Protein AF-X1R364-F1 (afdb_monomer_lite)

Secondary structure (DSSP, 8-state):
------GGGGTT-SHHHHHHHHHHTS-S-HHHHHHHHHHHHHHHHHHS-HHHHHHHHHHHHSSS-GGGS-GGGPPPHHHHHHIIIIIS-HHHHHHHHHHHHHHS-HHHHHHHHHHHHHHHHHHHHHHTT-

Organism: NCBI:txid412755

pLDDT: mean 82.35, std 16.26, range [37.72, 96.44]

Structure (mmCIF, N/CA/C/O backbone):
data_AF-X1R364-F1
#
_entry.id   AF-X1R364-F1
#
loop_
_atom_site.group_PDB
_atom_site.id
_atom_site.type_symbol
_atom_site.label_atom_id
_atom_site.label_alt_id
_atom_site.label_comp_id
_atom_site.label_asym_id
_atom_site.label_entity_id
_atom_site.label_seq_id
_atom_site.pdbx_PDB_ins_code
_atom_site.Cartn_x
_atom_site.Cartn_y
_atom_site.Cartn_z
_atom_site.occupancy
_atom_site.B_iso_or_equiv
_atom_site.auth_seq_id
_atom_site.auth_comp_id
_atom_site.auth_asym_id
_atom_site.auth_atom_id
_atom_site.pdbx_PDB_model_num
ATOM 1 N N . MET A 1 1 ? 4.755 -16.430 57.343 1.00 37.72 1 MET A N 1
ATOM 2 C CA . MET A 1 1 ? 4.276 -17.071 56.097 1.00 37.72 1 MET A CA 1
ATOM 3 C C . MET A 1 1 ? 4.190 -16.020 55.001 1.00 37.72 1 MET A C 1
ATOM 5 O O . MET A 1 1 ? 3.318 -15.161 55.055 1.00 37.72 1 MET A O 1
ATOM 9 N N . ALA A 1 2 ? 5.125 -16.034 54.051 1.00 44.47 2 ALA A N 1
ATOM 10 C CA . ALA A 1 2 ? 5.060 -15.161 52.884 1.00 44.47 2 ALA A CA 1
ATOM 11 C C . ALA A 1 2 ? 3.952 -15.669 51.948 1.00 44.47 2 ALA A C 1
ATOM 13 O O . ALA A 1 2 ? 3.960 -16.835 51.557 1.00 44.47 2 ALA A O 1
ATOM 14 N N . LYS A 1 3 ? 2.973 -14.816 51.623 1.00 44.25 3 LYS A N 1
ATOM 15 C CA . LYS A 1 3 ? 1.940 -15.130 50.627 1.00 44.25 3 LYS A CA 1
ATOM 16 C C . LYS A 1 3 ? 2.620 -15.253 49.261 1.00 44.25 3 LYS A C 1
ATOM 18 O O . LYS A 1 3 ? 2.896 -14.237 48.626 1.00 44.25 3 LYS A O 1
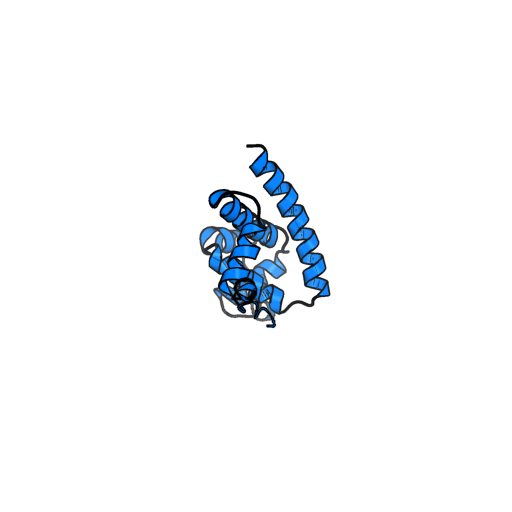ATOM 23 N N . PHE A 1 4 ? 2.887 -16.480 48.817 1.00 44.62 4 PHE A N 1
ATOM 24 C CA . PHE A 1 4 ? 3.252 -16.757 47.431 1.00 44.62 4 PHE A CA 1
ATOM 25 C C . PHE A 1 4 ? 2.081 -16.329 46.544 1.00 44.62 4 PHE A C 1
ATOM 27 O O . PHE A 1 4 ? 1.037 -16.977 46.494 1.00 44.62 4 PHE A O 1
ATOM 34 N N . ARG A 1 5 ? 2.224 -15.174 45.892 1.00 43.75 5 ARG A N 1
ATOM 35 C CA . ARG A 1 5 ? 1.309 -14.750 44.835 1.00 43.75 5 ARG A CA 1
ATOM 36 C C . ARG A 1 5 ? 1.566 -15.682 43.654 1.00 43.75 5 ARG A C 1
ATOM 38 O O . ARG A 1 5 ? 2.634 -15.611 43.053 1.00 43.75 5 ARG A O 1
ATOM 45 N N . ASN A 1 6 ? 0.621 -16.577 43.365 1.00 45.53 6 ASN A N 1
ATOM 46 C CA . ASN A 1 6 ? 0.675 -17.431 42.180 1.00 45.53 6 ASN A CA 1
ATOM 47 C C . ASN A 1 6 ? 0.955 -16.567 40.944 1.00 45.53 6 ASN A C 1
ATOM 49 O O . ASN A 1 6 ? 0.288 -15.556 40.719 1.00 45.53 6 ASN A O 1
ATOM 53 N N . ALA A 1 7 ? 1.929 -16.984 40.135 1.00 45.94 7 ALA A N 1
ATOM 54 C CA . ALA A 1 7 ? 2.408 -16.319 38.921 1.00 45.94 7 ALA A CA 1
ATOM 55 C C . ALA A 1 7 ? 1.368 -16.248 37.777 1.00 45.94 7 ALA A C 1
ATOM 57 O O . ALA A 1 7 ? 1.715 -16.061 36.616 1.00 45.94 7 ALA A O 1
ATOM 58 N N . GLN A 1 8 ? 0.075 -16.356 38.085 1.00 44.50 8 GLN A N 1
ATOM 59 C CA . GLN A 1 8 ? -1.025 -16.169 37.141 1.00 44.50 8 GLN A CA 1
ATOM 60 C C . GLN A 1 8 ? -1.178 -14.703 36.696 1.00 44.50 8 GLN A C 1
ATOM 62 O O . GLN A 1 8 ? -1.868 -14.423 35.721 1.00 44.50 8 GLN A O 1
ATOM 67 N N . SER A 1 9 ? -0.469 -13.748 37.310 1.00 43.47 9 SER A N 1
ATOM 68 C CA . SER A 1 9 ? -0.390 -12.378 36.778 1.00 43.47 9 SER A CA 1
ATOM 69 C C . SER A 1 9 ? 0.401 -12.271 35.462 1.00 43.47 9 SER A C 1
ATOM 71 O O . SER A 1 9 ? 0.431 -11.198 34.865 1.00 43.47 9 SER A O 1
ATOM 73 N N . TYR A 1 10 ? 1.029 -13.354 34.982 1.00 46.22 10 TYR A N 1
ATOM 74 C CA . TYR A 1 10 ? 1.729 -13.400 33.690 1.00 46.22 10 TYR A CA 1
ATOM 75 C C . TYR A 1 10 ? 0.841 -13.793 32.494 1.00 46.22 10 TYR A C 1
ATOM 77 O O . TYR A 1 10 ? 1.329 -13.809 31.363 1.00 46.22 10 TYR A O 1
ATOM 85 N N . TYR A 1 11 ? -0.465 -14.035 32.677 1.00 45.88 11 TYR A N 1
ATOM 86 C CA . TYR A 1 11 ? -1.374 -14.330 31.552 1.00 45.88 11 TYR A CA 1
ATOM 87 C C . TYR A 1 11 ? -1.567 -13.157 30.569 1.00 45.88 11 TYR A C 1
ATOM 89 O O . TYR A 1 11 ? -2.110 -13.349 29.485 1.00 45.88 11 TYR A O 1
ATOM 97 N N . GLY A 1 12 ? -1.073 -11.957 30.891 1.00 48.41 12 GLY A N 1
ATOM 98 C CA . GLY A 1 12 ? -1.036 -10.816 29.968 1.00 48.41 12 GLY A CA 1
ATOM 99 C C . GLY A 1 12 ? 0.095 -10.853 28.929 1.00 48.41 12 GLY A C 1
ATOM 100 O O . GLY A 1 12 ? 0.128 -9.992 28.054 1.00 48.41 12 GLY A O 1
ATOM 101 N N . ASN A 1 13 ? 1.028 -11.812 29.009 1.00 56.59 13 ASN A N 1
ATOM 102 C CA . ASN A 1 13 ? 2.248 -11.814 28.190 1.00 56.59 13 ASN A CA 1
ATOM 103 C C . ASN A 1 13 ? 2.316 -12.903 27.110 1.00 56.59 13 ASN A C 1
ATOM 105 O O . ASN A 1 13 ? 3.322 -12.972 26.403 1.00 56.59 13 ASN A O 1
ATOM 109 N N . SER A 1 14 ? 1.276 -13.726 26.941 1.00 67.94 14 SER A N 1
ATOM 110 C CA . SER A 1 14 ? 1.225 -14.646 25.802 1.00 67.94 14 SER A CA 1
ATOM 111 C C . SER A 1 14 ? 1.034 -13.869 24.496 1.00 67.94 14 SER A C 1
ATOM 113 O O . SER A 1 14 ? 0.415 -12.800 24.467 1.00 67.94 14 SER A O 1
ATOM 115 N N . GLU A 1 15 ? 1.563 -14.397 23.392 1.00 65.69 15 GLU A N 1
ATOM 116 C CA . GLU A 1 15 ? 1.420 -13.766 22.076 1.00 65.69 15 GLU A CA 1
ATOM 117 C C . GLU A 1 15 ? -0.061 -13.561 21.717 1.00 65.69 15 GLU A C 1
ATOM 119 O O . GLU A 1 15 ? -0.447 -12.502 21.219 1.00 65.69 15 GLU A O 1
ATOM 124 N N . GLN A 1 16 ? -0.910 -14.527 22.078 1.00 62.59 16 GLN A N 1
ATOM 125 C CA . GLN A 1 16 ? -2.351 -14.455 21.871 1.00 62.59 16 GLN A CA 1
ATOM 126 C C . GLN A 1 16 ? -3.025 -13.389 22.747 1.00 62.59 16 GLN A C 1
ATOM 128 O O . GLN A 1 16 ? -3.864 -12.640 22.251 1.00 62.59 16 GLN A O 1
ATOM 133 N N . ALA A 1 17 ? -2.639 -13.249 24.021 1.00 65.94 17 ALA A N 1
ATOM 134 C CA . ALA A 1 17 ? -3.168 -12.195 24.890 1.00 65.94 17 ALA A CA 1
ATOM 135 C C . ALA A 1 17 ? -2.787 -10.798 24.379 1.00 65.94 17 ALA A C 1
ATOM 137 O O . ALA A 1 17 ? -3.626 -9.898 24.356 1.00 65.94 17 ALA A O 1
ATOM 138 N N . ARG A 1 18 ? -1.556 -10.631 23.876 1.00 61.22 18 ARG A N 1
ATOM 139 C CA . ARG A 1 18 ? -1.099 -9.385 23.239 1.00 61.22 18 ARG A CA 1
ATOM 140 C C . ARG A 1 18 ? -1.853 -9.093 21.940 1.00 61.22 18 ARG A C 1
ATOM 142 O O . ARG A 1 18 ? -2.225 -7.943 21.707 1.00 61.22 18 ARG A O 1
ATOM 149 N N . LYS A 1 19 ? -2.113 -10.108 21.105 1.00 61.56 19 LYS A N 1
ATOM 150 C CA . LYS A 1 19 ? -2.953 -9.981 19.897 1.00 61.56 19 LYS A CA 1
ATOM 151 C C . LYS A 1 19 ? -4.377 -9.553 20.262 1.00 61.56 19 LYS A C 1
ATOM 153 O O . LYS A 1 19 ? -4.873 -8.577 19.702 1.00 61.56 19 LYS A O 1
ATOM 158 N N . ASN A 1 20 ? -4.981 -10.198 21.258 1.00 62.28 20 ASN A N 1
ATOM 159 C CA . ASN A 1 20 ? -6.329 -9.882 21.731 1.00 62.28 20 ASN A CA 1
ATOM 160 C C . ASN A 1 20 ? -6.408 -8.461 22.316 1.00 62.28 20 ASN A C 1
ATOM 162 O O . ASN A 1 20 ? -7.285 -7.691 21.929 1.00 62.28 20 ASN A O 1
ATOM 166 N N . GLN A 1 21 ? -5.454 -8.055 23.160 1.00 61.16 21 GLN A N 1
ATOM 167 C CA . GLN A 1 21 ? -5.378 -6.688 23.691 1.00 61.16 21 GLN A CA 1
ATOM 168 C C . GLN A 1 21 ? -5.246 -5.647 22.575 1.00 61.16 21 GLN A C 1
ATOM 170 O O . GLN A 1 21 ? -6.009 -4.687 22.543 1.00 61.16 21 GLN A O 1
ATOM 175 N N . ARG A 1 22 ? -4.344 -5.860 21.607 1.00 60.88 22 ARG A N 1
ATOM 176 C CA . ARG A 1 22 ? -4.199 -4.972 20.440 1.00 60.88 22 ARG A CA 1
ATOM 177 C C . ARG A 1 22 ? -5.477 -4.895 19.608 1.00 60.88 22 ARG A C 1
ATOM 179 O O . ARG A 1 22 ? -5.828 -3.819 19.139 1.00 60.88 22 ARG A O 1
ATOM 186 N N . SER A 1 23 ? -6.186 -6.012 19.455 1.00 57.75 23 SER A N 1
ATOM 187 C CA . SER A 1 23 ? -7.462 -6.050 18.738 1.00 57.75 23 SER A CA 1
ATOM 188 C C . SER A 1 23 ? -8.587 -5.314 19.477 1.00 57.75 23 SER A C 1
ATOM 190 O O . SER A 1 23 ? -9.478 -4.770 18.827 1.00 57.75 23 SER A O 1
ATOM 192 N N . ASN A 1 24 ? -8.530 -5.256 20.812 1.00 58.69 24 ASN A N 1
ATOM 193 C CA . ASN A 1 24 ? -9.490 -4.547 21.662 1.00 58.69 24 ASN A CA 1
ATOM 194 C C . ASN A 1 24 ? -9.222 -3.036 21.735 1.00 58.69 24 ASN A C 1
ATOM 196 O O . ASN A 1 24 ? -10.143 -2.279 22.017 1.00 58.69 24 ASN A O 1
ATOM 200 N N . LEU A 1 25 ? -7.994 -2.588 21.445 1.00 61.31 25 LEU A N 1
ATOM 201 C CA . LEU A 1 25 ? -7.644 -1.162 21.360 1.00 61.31 25 LEU A CA 1
ATOM 202 C C . LEU A 1 25 ? -8.210 -0.469 20.112 1.00 61.31 25 LEU A C 1
ATOM 204 O O . LEU A 1 25 ? -8.226 0.757 20.055 1.00 61.31 25 LEU A O 1
ATOM 208 N N . ILE A 1 26 ? -8.649 -1.229 19.106 1.00 63.56 26 ILE A N 1
ATOM 209 C CA . ILE A 1 26 ? -9.333 -0.681 17.933 1.00 63.56 26 ILE A CA 1
ATOM 210 C C . ILE A 1 26 ? -10.834 -0.665 18.258 1.00 63.56 26 ILE A C 1
ATOM 212 O O . ILE A 1 26 ? -11.426 -1.746 18.343 1.00 63.56 26 ILE A O 1
ATOM 216 N N . PRO A 1 27 ? -11.454 0.509 18.473 1.00 64.50 27 PRO A N 1
ATOM 217 C CA . PRO A 1 27 ? -12.878 0.589 18.777 1.00 64.50 27 PRO A CA 1
ATOM 218 C C . PRO A 1 27 ? -13.723 0.123 17.580 1.00 64.50 27 PRO A C 1
ATOM 220 O O . PRO A 1 27 ? -13.314 0.264 16.427 1.00 64.50 27 PRO A O 1
ATOM 223 N N . GLY A 1 28 ? -14.900 -0.436 17.869 1.00 71.06 28 GLY A N 1
ATOM 224 C CA . GLY A 1 28 ? -15.895 -0.847 16.873 1.00 71.06 28 GLY A CA 1
ATOM 225 C C . GLY A 1 28 ? -16.162 -2.356 16.805 1.00 71.06 28 GLY A C 1
ATOM 226 O O . GLY A 1 28 ? -15.417 -3.173 17.348 1.00 71.06 28 GLY A O 1
ATOM 227 N N . ASN A 1 29 ? -17.257 -2.737 16.146 1.00 81.44 29 ASN A N 1
ATOM 228 C CA . ASN A 1 29 ? -17.633 -4.133 15.906 1.00 81.44 29 ASN A CA 1
ATOM 229 C C . ASN A 1 29 ? -16.762 -4.781 14.802 1.00 81.44 29 ASN A C 1
ATOM 231 O O . ASN A 1 29 ? -15.966 -4.114 14.139 1.00 81.44 29 ASN A O 1
ATOM 235 N N . SER A 1 30 ? -16.889 -6.095 14.588 1.00 82.19 30 SER A N 1
ATOM 236 C CA . SER A 1 30 ? -16.072 -6.832 13.605 1.00 82.19 30 SER A CA 1
ATOM 237 C C . SER A 1 30 ? -16.168 -6.267 12.182 1.00 82.19 30 SER A C 1
ATOM 239 O O . SER A 1 30 ? -15.162 -6.221 11.473 1.00 82.19 30 SER A O 1
ATOM 241 N N . TRP A 1 31 ? -17.351 -5.794 11.775 1.00 83.31 31 TRP A N 1
ATOM 242 C CA . TRP A 1 31 ? -17.557 -5.164 10.471 1.00 83.31 31 TRP A CA 1
ATOM 243 C C . TRP A 1 31 ? -16.815 -3.826 10.372 1.00 83.31 31 TRP A C 1
ATOM 245 O O . TRP A 1 31 ? -16.065 -3.616 9.420 1.00 83.31 31 TRP A O 1
ATOM 255 N N . GLN A 1 32 ? -16.921 -2.971 11.395 1.00 82.00 32 GLN A N 1
ATOM 256 C CA . GLN A 1 32 ? -16.204 -1.692 11.470 1.00 82.00 32 GLN A CA 1
ATOM 257 C C . GLN A 1 32 ? -14.690 -1.910 11.442 1.00 82.00 32 GLN A C 1
ATOM 259 O O . GLN A 1 32 ? -13.981 -1.246 10.690 1.00 82.00 32 GLN A O 1
ATOM 264 N N . LYS A 1 33 ? -14.183 -2.899 12.188 1.00 82.88 33 LYS A N 1
ATOM 265 C CA . LYS A 1 33 ? -12.759 -3.270 12.164 1.00 82.88 33 LYS A CA 1
ATOM 266 C C . LYS A 1 33 ? -12.309 -3.698 10.768 1.00 82.88 33 LYS A C 1
ATOM 268 O O . LYS A 1 33 ? -11.255 -3.255 10.313 1.00 82.88 33 LYS A O 1
ATOM 273 N N . ARG A 1 34 ? -13.101 -4.521 10.069 1.00 85.50 34 ARG A N 1
ATOM 274 C CA . ARG A 1 34 ? -12.811 -4.943 8.687 1.00 85.50 34 ARG A CA 1
ATOM 275 C C . ARG A 1 34 ? -12.836 -3.759 7.719 1.00 85.50 34 ARG A C 1
ATOM 277 O O . ARG A 1 34 ? -11.938 -3.644 6.891 1.00 85.50 34 ARG A O 1
ATOM 284 N N . LYS A 1 35 ? -13.800 -2.848 7.857 1.00 88.31 35 LYS A N 1
ATOM 285 C CA . LYS A 1 35 ? -13.884 -1.639 7.028 1.00 88.31 35 LYS A CA 1
ATOM 286 C C . LYS A 1 35 ? -12.730 -0.675 7.265 1.00 88.31 35 LYS A C 1
ATOM 288 O O . LYS A 1 35 ? -12.155 -0.187 6.302 1.00 88.31 35 LYS A O 1
ATOM 293 N N . ILE A 1 36 ? -12.319 -0.465 8.512 1.00 87.06 36 ILE A N 1
ATOM 294 C CA . ILE A 1 36 ? -11.137 0.348 8.834 1.00 87.06 36 ILE A CA 1
ATOM 295 C C . ILE A 1 36 ? -9.871 -0.253 8.218 1.00 87.06 36 ILE A C 1
ATOM 297 O O . ILE A 1 36 ? -9.028 0.492 7.724 1.00 87.06 36 ILE A O 1
ATOM 301 N N . LYS A 1 37 ? -9.721 -1.584 8.235 1.00 88.62 37 LYS A N 1
ATOM 302 C CA . LYS A 1 37 ? -8.599 -2.251 7.559 1.00 88.62 37 LYS A CA 1
ATOM 303 C C . LYS A 1 37 ? -8.611 -1.993 6.056 1.00 88.62 37 LYS A C 1
ATOM 305 O O . LYS A 1 37 ? -7.594 -1.565 5.527 1.00 88.62 37 LYS A O 1
ATOM 310 N N . GLN A 1 38 ? -9.760 -2.184 5.408 1.00 91.00 38 GLN A N 1
ATOM 311 C CA . GLN A 1 38 ? -9.922 -1.900 3.982 1.00 91.00 38 GLN A CA 1
ATOM 312 C C . GLN A 1 38 ? -9.550 -0.445 3.667 1.00 91.00 38 GLN A C 1
ATOM 314 O O . GLN A 1 38 ? -8.643 -0.205 2.883 1.00 91.00 38 GLN A O 1
ATOM 319 N N . LEU A 1 39 ? -10.106 0.515 4.411 1.00 91.44 39 LEU A N 1
ATOM 320 C CA . LEU A 1 39 ? -9.780 1.932 4.241 1.00 91.44 39 LEU A CA 1
ATOM 321 C C . LEU A 1 39 ? -8.295 2.255 4.423 1.00 91.44 39 LEU A C 1
ATOM 323 O O . LEU A 1 39 ? -7.792 3.165 3.773 1.00 91.44 39 LEU A O 1
ATOM 327 N N . ARG A 1 40 ? -7.585 1.568 5.326 1.00 91.38 40 ARG A N 1
ATOM 328 C CA . ARG A 1 40 ? -6.137 1.771 5.497 1.00 91.38 40 ARG A CA 1
ATOM 329 C C . ARG A 1 40 ? -5.362 1.355 4.258 1.00 91.38 40 ARG A C 1
ATOM 331 O O . ARG A 1 40 ? -4.430 2.057 3.885 1.00 91.38 40 ARG A O 1
ATOM 338 N N . VAL A 1 41 ? -5.739 0.227 3.668 1.00 93.88 41 VAL A N 1
ATOM 339 C CA . VAL A 1 41 ? -5.133 -0.299 2.445 1.00 93.88 41 VAL A CA 1
ATOM 340 C C . VAL A 1 41 ? -5.460 0.605 1.257 1.00 93.88 41 VAL A C 1
ATOM 342 O O . VAL A 1 41 ? -4.560 0.971 0.509 1.00 93.88 41 VAL A O 1
ATOM 345 N N . ASP A 1 42 ? -6.704 1.067 1.149 1.00 92.44 42 ASP A N 1
ATOM 346 C CA . ASP A 1 42 ? -7.115 1.992 0.090 1.00 92.44 42 ASP A CA 1
ATOM 347 C C . ASP A 1 42 ? -6.380 3.336 0.218 1.00 92.44 42 ASP A C 1
ATOM 349 O O . ASP A 1 42 ? -5.800 3.832 -0.741 1.00 92.44 42 ASP A O 1
ATOM 353 N N . CYS A 1 43 ? -6.317 3.904 1.430 1.00 92.81 43 CYS A N 1
ATOM 354 C CA . CYS A 1 43 ? -5.561 5.131 1.698 1.00 92.81 43 CYS A CA 1
ATOM 355 C C . CYS A 1 43 ? -4.055 4.974 1.434 1.00 92.81 43 CYS A C 1
ATOM 357 O O . CYS A 1 43 ? -3.396 5.970 1.153 1.00 92.81 43 CYS A O 1
ATOM 359 N N . TYR A 1 44 ? -3.488 3.773 1.601 1.00 93.19 44 TYR A N 1
ATOM 360 C CA . TYR A 1 44 ? -2.085 3.517 1.269 1.00 93.19 44 TYR A CA 1
ATOM 361 C C . TYR A 1 44 ? -1.886 3.684 -0.235 1.00 93.19 44 TYR A C 1
ATOM 363 O O . TYR A 1 44 ? -1.065 4.493 -0.659 1.00 93.19 44 TYR A O 1
ATOM 371 N N . TRP A 1 45 ? -2.701 2.970 -1.009 1.00 94.56 45 TRP A N 1
ATOM 372 C CA . TRP A 1 45 ? -2.596 2.905 -2.460 1.00 94.56 45 TRP A CA 1
ATOM 373 C C . TRP A 1 45 ? -2.909 4.235 -3.150 1.00 94.56 45 TRP A C 1
ATOM 375 O O . TRP A 1 45 ? -2.178 4.662 -4.037 1.00 94.56 45 TRP A O 1
ATOM 385 N N . GLU A 1 46 ? -3.942 4.949 -2.694 1.00 91.19 46 GLU A N 1
ATOM 386 C CA . GLU A 1 46 ? -4.327 6.260 -3.240 1.00 91.19 46 GLU A CA 1
ATOM 387 C C . GLU A 1 46 ? -3.23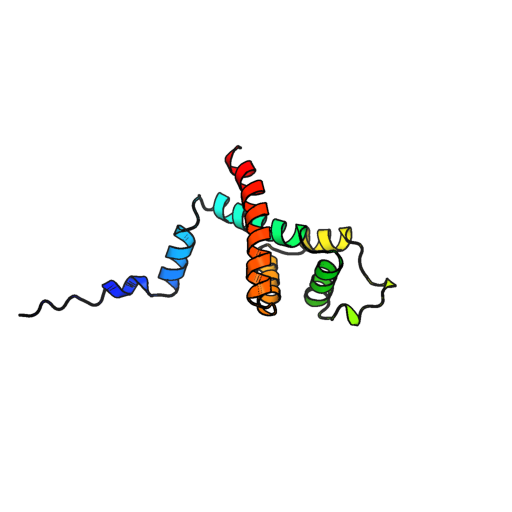8 7.334 -3.105 1.00 91.19 46 GLU A C 1
ATOM 389 O O . GLU A 1 46 ? -3.257 8.324 -3.836 1.00 91.19 46 GLU A O 1
ATOM 394 N N . TYR A 1 47 ? -2.316 7.184 -2.150 1.00 87.25 47 TYR A N 1
ATOM 395 C CA . TYR A 1 47 ? -1.242 8.152 -1.925 1.00 87.25 47 TYR A CA 1
ATOM 396 C C . TYR A 1 47 ? 0.070 7.814 -2.619 1.00 87.25 47 TYR A C 1
ATOM 398 O O . TYR A 1 47 ? 0.961 8.672 -2.623 1.00 87.25 47 TYR A O 1
ATOM 406 N N . GLU A 1 48 ? 0.223 6.600 -3.140 1.00 89.06 48 GLU A N 1
ATOM 407 C CA . GLU A 1 48 ? 1.411 6.251 -3.909 1.00 89.06 48 GLU A CA 1
ATOM 408 C C . GLU A 1 48 ? 1.405 6.984 -5.247 1.00 89.06 48 GLU A C 1
ATOM 410 O O . GLU A 1 48 ? 0.360 7.183 -5.873 1.00 89.06 48 GLU A O 1
ATOM 415 N N . ASP A 1 49 ? 2.589 7.416 -5.678 1.00 91.88 49 ASP A N 1
ATOM 416 C CA . ASP A 1 49 ? 2.733 7.925 -7.030 1.00 91.88 49 ASP A CA 1
ATOM 417 C C . ASP A 1 49 ? 2.714 6.765 -8.036 1.00 91.88 49 ASP A C 1
ATOM 419 O O . ASP A 1 49 ? 2.889 5.594 -7.692 1.00 91.88 49 ASP A O 1
ATOM 423 N N . ILE A 1 50 ? 2.499 7.087 -9.310 1.00 93.19 50 ILE A N 1
ATOM 424 C CA . ILE A 1 50 ? 2.423 6.068 -10.359 1.00 93.19 50 ILE A CA 1
ATOM 425 C C . ILE A 1 50 ? 3.699 5.217 -10.458 1.00 93.19 50 ILE A C 1
ATOM 427 O O . ILE A 1 50 ? 3.640 4.052 -10.844 1.00 93.19 50 ILE A O 1
ATOM 431 N N . LYS A 1 51 ? 4.861 5.774 -10.101 1.00 92.19 51 LYS A N 1
ATOM 432 C CA . LYS A 1 51 ? 6.136 5.063 -10.181 1.00 92.19 51 LYS A CA 1
ATOM 433 C C . LYS A 1 51 ? 6.242 4.016 -9.074 1.00 92.19 51 LYS A C 1
ATOM 435 O O . LYS A 1 51 ? 6.648 2.891 -9.357 1.00 92.19 51 LYS A O 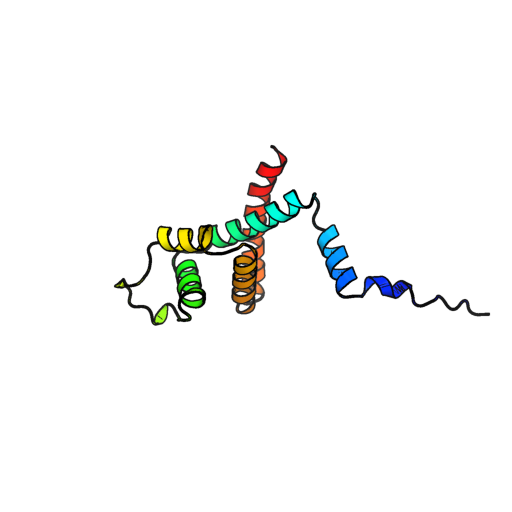1
ATOM 440 N N . ASP A 1 52 ? 5.863 4.370 -7.852 1.00 92.69 52 ASP A N 1
ATOM 441 C CA . ASP A 1 52 ? 5.811 3.478 -6.698 1.00 92.69 52 ASP A CA 1
ATOM 442 C C . ASP A 1 52 ? 4.766 2.376 -6.922 1.00 92.69 52 ASP A C 1
ATOM 444 O O . ASP A 1 52 ? 5.088 1.196 -6.772 1.00 92.69 52 ASP A O 1
ATOM 448 N N . LYS A 1 53 ? 3.574 2.732 -7.425 1.00 95.38 53 LYS A N 1
ATOM 449 C CA . LYS A 1 53 ? 2.534 1.766 -7.818 1.00 95.38 53 LYS A CA 1
ATOM 450 C C . LYS A 1 53 ? 3.037 0.766 -8.862 1.00 95.38 53 LYS A C 1
ATOM 452 O O . LYS A 1 53 ? 2.839 -0.440 -8.720 1.00 95.38 53 LYS A O 1
ATOM 457 N N . GLN A 1 54 ? 3.718 1.249 -9.904 1.00 95.31 54 GLN A N 1
ATOM 458 C CA . GLN A 1 54 ? 4.294 0.392 -10.942 1.00 95.31 54 GLN A CA 1
ATOM 459 C C . GLN A 1 54 ? 5.399 -0.503 -10.381 1.00 95.31 54 GLN A C 1
ATOM 461 O O . GLN A 1 54 ? 5.462 -1.676 -10.730 1.00 95.31 54 GLN A O 1
ATOM 466 N N . ASN A 1 55 ? 6.253 0.016 -9.499 1.00 94.69 55 ASN A N 1
ATOM 467 C CA . ASN A 1 55 ? 7.296 -0.784 -8.867 1.00 94.69 55 ASN A CA 1
ATOM 468 C C . ASN A 1 55 ? 6.694 -1.903 -8.007 1.00 94.69 55 ASN A C 1
ATOM 470 O O . ASN A 1 55 ? 7.140 -3.046 -8.073 1.00 94.69 55 ASN A O 1
ATOM 474 N N . THR A 1 56 ? 5.632 -1.594 -7.261 1.00 95.44 56 THR A N 1
ATOM 475 C CA . THR A 1 56 ? 4.857 -2.584 -6.510 1.00 95.44 56 THR A CA 1
ATOM 476 C C . THR A 1 56 ? 4.264 -3.642 -7.442 1.00 95.44 56 THR A C 1
ATOM 478 O O . THR A 1 56 ? 4.465 -4.831 -7.212 1.00 95.44 56 THR A O 1
ATOM 481 N N . TYR A 1 57 ? 3.599 -3.241 -8.527 1.00 96.44 57 TYR A N 1
ATOM 482 C CA . TYR A 1 57 ? 3.056 -4.182 -9.510 1.00 96.44 57 TYR A CA 1
ATOM 483 C C . TYR A 1 57 ? 4.139 -5.102 -10.084 1.00 96.44 57 TYR A C 1
ATOM 485 O O . TYR A 1 57 ? 4.021 -6.319 -10.011 1.00 96.44 57 TYR A O 1
ATOM 493 N N . GLU A 1 58 ? 5.234 -4.549 -10.603 1.00 96.25 58 GLU A N 1
ATOM 494 C CA . GLU A 1 58 ? 6.277 -5.351 -11.253 1.00 96.25 58 GLU A CA 1
ATOM 495 C C . GLU A 1 58 ? 6.981 -6.302 -10.283 1.00 96.25 58 GLU A C 1
ATOM 497 O O . GLU A 1 58 ? 7.279 -7.440 -10.646 1.00 96.25 58 GLU A O 1
ATOM 502 N N . TYR A 1 59 ? 7.198 -5.872 -9.041 1.00 95.69 59 TYR A N 1
ATOM 503 C CA . TYR A 1 59 ? 7.852 -6.709 -8.046 1.00 95.69 59 TYR A CA 1
ATOM 504 C C . TYR A 1 59 ? 6.951 -7.850 -7.557 1.00 95.69 59 TYR A C 1
ATOM 506 O O . TYR A 1 59 ? 7.437 -8.959 -7.354 1.00 95.69 59 TYR A O 1
ATOM 514 N N . PHE A 1 60 ? 5.663 -7.590 -7.318 1.00 95.56 60 PHE A N 1
ATOM 515 C CA . PHE A 1 60 ? 4.770 -8.570 -6.690 1.00 95.56 60 PHE A CA 1
ATOM 516 C C . PHE A 1 60 ? 3.983 -9.425 -7.686 1.00 95.56 60 PHE A C 1
ATOM 518 O O . PHE A 1 60 ? 3.662 -10.558 -7.347 1.00 95.56 60 PHE A O 1
ATOM 525 N N . GLU A 1 61 ? 3.709 -8.918 -8.888 1.00 95.44 61 GLU A N 1
ATOM 526 C CA . GLU A 1 61 ? 3.044 -9.678 -9.954 1.00 95.44 61 GLU A CA 1
ATOM 527 C C . GLU A 1 61 ? 4.057 -10.400 -10.854 1.00 95.44 61 GLU A C 1
ATOM 529 O O . GLU A 1 61 ? 3.858 -11.554 -11.217 1.00 95.44 61 GLU A O 1
ATOM 534 N N . ASN A 1 62 ? 5.159 -9.728 -11.212 1.00 93.81 62 ASN A N 1
ATOM 535 C CA . ASN A 1 62 ? 6.107 -10.217 -12.223 1.00 93.81 62 ASN A CA 1
ATOM 536 C C . ASN A 1 62 ? 7.497 -10.561 -11.661 1.00 93.81 62 ASN A C 1
ATOM 538 O O . ASN A 1 62 ? 8.396 -10.885 -12.436 1.00 93.81 62 ASN A O 1
ATOM 542 N N . GLU A 1 63 ? 7.696 -10.448 -10.343 1.00 93.94 63 GLU A N 1
ATOM 543 C CA . GLU A 1 63 ? 8.959 -10.737 -9.647 1.00 93.94 63 GLU A CA 1
ATOM 544 C C . GLU A 1 63 ? 10.188 -10.003 -10.219 1.00 93.94 63 GLU A C 1
ATOM 546 O O . GLU A 1 63 ? 11.313 -10.508 -10.189 1.00 93.94 63 GLU A O 1
ATOM 551 N N . ARG A 1 64 ? 9.997 -8.783 -10.740 1.00 92.00 64 ARG A N 1
ATOM 552 C CA . ARG A 1 64 ? 11.065 -8.003 -11.385 1.00 92.00 64 ARG A CA 1
ATOM 553 C C . ARG A 1 64 ? 11.110 -6.553 -10.917 1.00 92.00 64 ARG A C 1
ATOM 555 O O . ARG A 1 64 ? 10.104 -5.956 -10.556 1.00 92.00 64 ARG A O 1
ATOM 562 N N . ASP A 1 65 ? 12.310 -5.978 -10.944 1.00 89.75 65 ASP A N 1
ATOM 563 C CA . A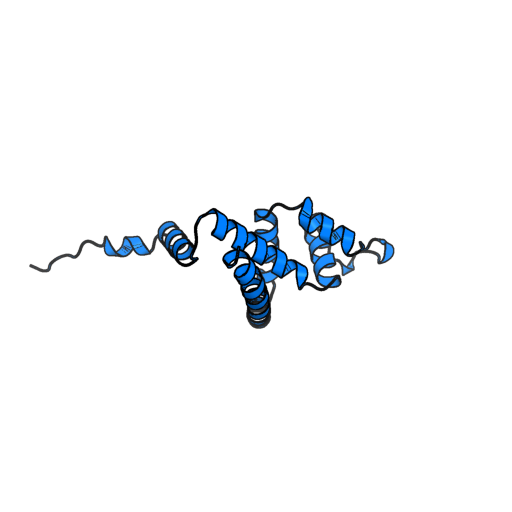SP A 1 65 ? 12.521 -4.553 -10.671 1.00 89.75 65 ASP A CA 1
ATOM 564 C C . ASP A 1 65 ? 12.019 -3.708 -11.851 1.00 89.75 65 ASP A C 1
ATOM 566 O O . ASP A 1 65 ? 12.315 -4.019 -13.010 1.00 89.75 65 ASP A O 1
ATOM 570 N N . ILE A 1 66 ? 11.311 -2.613 -11.559 1.00 88.75 66 ILE A N 1
ATOM 571 C CA . ILE A 1 66 ? 10.850 -1.636 -12.554 1.00 88.75 66 ILE A CA 1
ATOM 572 C C . ILE A 1 66 ? 11.984 -1.112 -13.450 1.00 88.75 66 ILE A C 1
ATOM 574 O O . ILE A 1 66 ? 11.756 -0.840 -14.626 1.00 88.75 66 ILE A O 1
ATOM 578 N N . GLY A 1 67 ? 13.214 -1.008 -12.937 1.00 88.31 67 GLY A N 1
ATOM 579 C CA . GLY A 1 67 ? 14.386 -0.582 -13.706 1.00 88.31 67 GLY A CA 1
ATOM 580 C C . GLY A 1 67 ? 14.744 -1.518 -14.866 1.00 88.31 67 GLY A C 1
ATOM 581 O O . GLY A 1 67 ? 15.390 -1.083 -15.818 1.00 88.31 67 GLY A O 1
ATOM 582 N N . ASN A 1 68 ? 14.288 -2.773 -14.819 1.00 91.00 68 ASN A N 1
ATOM 583 C CA . ASN A 1 68 ? 14.489 -3.767 -15.873 1.00 91.00 68 ASN A CA 1
ATOM 584 C C . ASN A 1 68 ? 13.321 -3.830 -16.869 1.00 91.00 68 ASN A C 1
ATOM 586 O O . ASN A 1 68 ? 13.382 -4.597 -17.830 1.00 91.00 68 ASN A O 1
ATOM 590 N N . VAL A 1 69 ? 12.252 -3.059 -16.650 1.00 90.50 69 VAL A N 1
ATOM 591 C CA . VAL A 1 69 ? 11.054 -3.088 -17.493 1.00 90.50 69 VAL A CA 1
ATOM 592 C C . VAL A 1 69 ? 11.190 -2.061 -18.620 1.00 90.50 69 VAL A C 1
ATOM 594 O O . VAL A 1 69 ? 11.337 -0.866 -18.351 1.00 90.50 69 VAL A O 1
ATOM 597 N N . PRO A 1 70 ? 11.128 -2.478 -19.899 1.00 91.00 70 PRO A N 1
ATOM 598 C CA . PRO A 1 70 ? 11.120 -1.540 -21.014 1.00 91.00 70 PRO A CA 1
ATOM 599 C C . PRO A 1 70 ? 9.958 -0.550 -20.893 1.00 91.00 70 PRO A C 1
ATOM 601 O O . PRO A 1 70 ? 8.828 -0.950 -20.632 1.00 91.00 70 PRO A O 1
ATOM 604 N N . GLY A 1 71 ? 10.192 0.736 -21.175 1.00 88.62 71 GLY A N 1
ATOM 605 C CA . GLY A 1 71 ? 9.171 1.786 -21.011 1.00 88.62 71 GLY A CA 1
ATOM 606 C C . GLY A 1 71 ? 7.845 1.518 -21.742 1.00 88.62 71 GLY A C 1
ATOM 607 O O . GLY A 1 71 ? 6.786 1.902 -21.263 1.00 88.62 7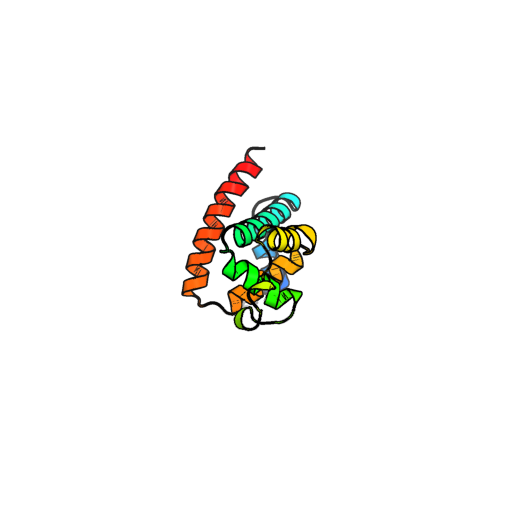1 GLY A O 1
ATOM 608 N N . ARG A 1 72 ? 7.893 0.800 -22.872 1.00 91.12 72 ARG A N 1
ATOM 609 C CA . ARG A 1 72 ? 6.715 0.377 -23.653 1.00 91.12 72 ARG A CA 1
ATOM 610 C C . ARG A 1 72 ? 5.855 -0.702 -22.978 1.00 91.12 72 ARG A C 1
ATOM 612 O O . ARG A 1 72 ? 4.732 -0.926 -23.409 1.00 91.12 72 ARG A O 1
ATOM 619 N N . GLU A 1 73 ? 6.404 -1.413 -21.996 1.00 90.44 73 GLU A N 1
ATOM 620 C CA . GLU A 1 73 ? 5.717 -2.472 -21.245 1.00 90.44 73 GLU A CA 1
ATOM 621 C C . GLU A 1 73 ? 5.075 -1.952 -19.956 1.00 90.44 73 GLU A C 1
ATOM 623 O O . GLU A 1 73 ? 4.248 -2.658 -19.370 1.00 90.44 73 GLU A O 1
ATOM 628 N N . LEU A 1 74 ? 5.422 -0.726 -19.541 1.00 91.38 74 LEU A N 1
ATOM 629 C CA . LEU A 1 74 ? 4.842 -0.087 -18.366 1.00 91.38 74 LEU A CA 1
ATOM 630 C C . LEU A 1 74 ? 3.332 0.047 -18.535 1.00 91.38 74 LEU A C 1
ATOM 632 O O . LEU A 1 74 ? 2.818 0.384 -19.606 1.00 91.38 74 LEU A O 1
ATOM 636 N N . LYS A 1 75 ? 2.615 -0.244 -17.454 1.00 93.06 75 LYS A N 1
ATOM 637 C CA . LYS A 1 75 ? 1.160 -0.251 -17.457 1.00 93.06 75 LYS A CA 1
ATOM 638 C C . LYS A 1 75 ? 0.649 1.159 -17.188 1.00 93.06 75 LYS A C 1
ATOM 640 O O . LYS A 1 75 ? 1.280 1.968 -16.515 1.00 93.06 75 LYS A O 1
ATOM 645 N N . HIS A 1 76 ? -0.521 1.465 -17.732 1.00 93.81 76 HIS A N 1
ATOM 646 C CA . HIS A 1 76 ? -1.215 2.695 -17.371 1.00 93.81 76 HIS A CA 1
ATOM 647 C C . HIS A 1 76 ? -1.757 2.590 -15.946 1.00 93.81 76 HIS A C 1
ATOM 649 O O . HIS A 1 76 ? -2.150 1.506 -15.521 1.00 93.81 76 HIS A O 1
ATOM 655 N N . GLU A 1 77 ? -1.863 3.723 -15.250 1.00 93.50 77 GLU A N 1
ATOM 656 C CA . GLU A 1 77 ? -2.332 3.787 -13.859 1.00 93.50 77 GLU A CA 1
ATOM 657 C C . GLU A 1 77 ? -3.624 2.999 -13.630 1.00 93.50 77 GLU A C 1
ATOM 659 O O . GLU A 1 77 ? -3.672 2.137 -12.760 1.00 93.50 77 GLU A O 1
ATOM 664 N N . LYS A 1 78 ? -4.621 3.180 -14.503 1.00 95.44 78 LYS A N 1
ATOM 665 C CA . LYS A 1 78 ? -5.905 2.474 -14.411 1.00 95.44 78 LYS A CA 1
ATOM 666 C C . LYS A 1 78 ? -5.769 0.946 -14.417 1.00 95.44 78 LYS A C 1
ATOM 668 O O . LYS A 1 78 ? -6.571 0.262 -13.793 1.00 95.44 78 LYS A O 1
ATOM 673 N N . TYR A 1 79 ? -4.792 0.402 -15.142 1.00 96.25 79 TYR A N 1
ATOM 674 C CA . TYR A 1 79 ? -4.554 -1.042 -15.165 1.00 96.25 79 TYR A CA 1
ATOM 675 C C . TYR A 1 79 ? -4.004 -1.524 -13.818 1.00 96.25 79 TYR A C 1
ATOM 677 O O . TYR A 1 79 ? -4.458 -2.535 -13.293 1.00 96.25 79 TYR A O 1
ATOM 685 N N . ILE A 1 80 ? -3.050 -0.784 -13.254 1.00 96.06 80 ILE A N 1
ATOM 686 C CA . ILE A 1 80 ? -2.408 -1.116 -11.978 1.00 96.06 80 ILE A CA 1
ATOM 687 C C . ILE A 1 80 ? -3.407 -0.954 -10.827 1.00 96.06 80 ILE A C 1
ATOM 689 O O . ILE A 1 80 ? -3.480 -1.813 -9.955 1.00 96.06 80 ILE A O 1
ATOM 693 N N . ASP A 1 81 ? -4.226 0.099 -10.861 1.00 96.31 81 ASP A N 1
ATOM 694 C CA . ASP A 1 81 ? -5.312 0.293 -9.902 1.00 96.31 81 ASP A CA 1
ATOM 695 C C . ASP A 1 81 ? -6.336 -0.845 -9.996 1.00 96.31 81 ASP A C 1
ATOM 697 O O . ASP A 1 81 ? -6.752 -1.367 -8.970 1.00 96.31 81 ASP A O 1
ATOM 701 N N . ASN A 1 82 ? -6.682 -1.306 -11.204 1.00 96.38 82 ASN A N 1
ATOM 702 C CA . ASN A 1 82 ? -7.576 -2.452 -11.373 1.00 96.38 82 ASN A CA 1
ATOM 703 C C . ASN A 1 82 ? -6.979 -3.752 -10.815 1.00 96.38 82 ASN A C 1
ATOM 705 O O . ASN A 1 82 ? -7.689 -4.500 -10.149 1.00 96.38 82 ASN A O 1
ATOM 709 N N . TRP A 1 83 ? -5.693 -4.017 -11.070 1.00 96.25 83 TRP A N 1
ATOM 710 C CA . TRP A 1 83 ? -4.980 -5.150 -10.472 1.00 96.25 83 TRP A CA 1
ATOM 711 C C . TRP A 1 83 ? -5.033 -5.080 -8.947 1.00 96.25 83 TRP A C 1
ATOM 713 O O . TRP A 1 83 ? -5.440 -6.035 -8.287 1.00 96.25 83 TRP A O 1
ATOM 723 N N . TRP A 1 84 ? -4.702 -3.916 -8.388 1.00 96.44 84 TRP A N 1
ATOM 724 C CA . TRP A 1 84 ? -4.762 -3.713 -6.954 1.00 96.44 84 TRP A CA 1
ATOM 725 C C . TRP A 1 84 ? -6.176 -3.946 -6.435 1.00 96.44 84 TRP A C 1
ATOM 727 O O . TRP A 1 84 ? -6.370 -4.747 -5.535 1.00 96.44 84 TRP A O 1
ATOM 737 N N . GLU A 1 85 ? -7.193 -3.292 -6.984 1.00 94.19 85 GLU A N 1
ATOM 738 C CA . GLU A 1 85 ? -8.559 -3.356 -6.469 1.00 94.19 85 GLU A CA 1
ATOM 739 C C . GLU A 1 85 ? -9.185 -4.746 -6.588 1.00 94.19 85 GLU A C 1
ATOM 741 O O . GLU A 1 85 ? -9.734 -5.228 -5.592 1.00 94.19 85 GLU A O 1
ATOM 746 N N . ASN A 1 86 ? -9.063 -5.380 -7.757 1.00 94.06 86 ASN A N 1
ATOM 747 C CA . ASN A 1 86 ? -9.882 -6.530 -8.140 1.00 94.06 86 ASN A CA 1
ATOM 748 C C . ASN A 1 86 ? -9.147 -7.874 -8.098 1.00 94.06 86 ASN A C 1
ATOM 750 O O . ASN A 1 86 ? -9.794 -8.883 -7.832 1.00 94.06 86 ASN A O 1
ATOM 754 N N . GLU A 1 87 ? -7.830 -7.902 -8.318 1.00 94.06 87 GLU A N 1
ATOM 755 C CA . GLU A 1 87 ? -7.068 -9.162 -8.378 1.00 94.06 87 GLU A CA 1
ATOM 756 C C . GLU A 1 87 ? -6.476 -9.550 -7.016 1.00 94.06 87 GLU A C 1
ATOM 758 O O . GLU A 1 87 ? -6.191 -10.718 -6.759 1.00 94.06 87 GLU A O 1
ATOM 763 N N . LEU A 1 88 ? -6.308 -8.581 -6.107 1.00 94.75 88 LEU A N 1
ATOM 764 C CA . LEU A 1 88 ? -5.708 -8.819 -4.797 1.00 94.75 88 LEU A CA 1
ATOM 765 C C . LEU A 1 88 ? -6.738 -8.853 -3.665 1.00 94.75 88 LEU A C 1
ATOM 767 O O . LEU A 1 88 ? -7.516 -7.918 -3.441 1.00 94.75 88 LEU A O 1
ATOM 771 N N . GLU A 1 89 ? -6.653 -9.896 -2.842 1.00 95.00 89 GLU A N 1
ATOM 772 C CA . GLU A 1 89 ? -7.375 -9.955 -1.575 1.00 95.00 89 GLU A CA 1
ATOM 773 C C . GLU A 1 89 ? -6.795 -8.982 -0.540 1.00 95.00 89 GLU A C 1
ATOM 775 O O . GLU A 1 89 ? -5.614 -8.627 -0.555 1.00 95.00 89 GLU A O 1
ATOM 780 N N . LEU A 1 90 ? -7.626 -8.571 0.424 1.00 91.88 90 LEU A N 1
ATOM 781 C CA . LEU A 1 90 ? -7.225 -7.619 1.466 1.00 91.88 90 LEU A CA 1
ATOM 782 C C . LEU A 1 90 ? -6.003 -8.096 2.269 1.00 91.88 90 LEU A C 1
ATOM 784 O O . LEU A 1 90 ? -5.153 -7.282 2.622 1.00 91.88 90 LEU A O 1
ATOM 788 N N . GLU A 1 91 ? -5.916 -9.393 2.562 1.00 93.19 91 GLU A N 1
ATOM 789 C CA . GLU A 1 91 ? -4.810 -9.970 3.336 1.00 93.19 91 GLU A CA 1
ATOM 790 C C . GLU A 1 91 ? -3.492 -9.915 2.554 1.00 93.19 91 GLU A C 1
ATOM 792 O O . GLU A 1 91 ? -2.469 -9.502 3.101 1.00 93.19 91 GLU A O 1
ATOM 797 N N . VAL A 1 92 ? -3.542 -10.198 1.248 1.00 95.12 92 VAL A N 1
ATOM 798 C CA . VAL A 1 92 ? -2.389 -10.083 0.344 1.00 95.12 92 VAL A CA 1
ATOM 799 C C . VAL A 1 92 ? -1.910 -8.634 0.266 1.00 95.12 92 VAL A C 1
ATOM 801 O O . VAL A 1 92 ? -0.718 -8.369 0.412 1.00 95.12 92 VAL A O 1
ATOM 804 N N . LYS A 1 93 ? -2.832 -7.670 0.139 1.00 95.81 93 LYS A N 1
ATOM 805 C CA . LYS A 1 93 ? -2.494 -6.236 0.161 1.00 95.81 93 LYS A CA 1
ATOM 806 C C . LYS A 1 93 ? -1.815 -5.824 1.465 1.00 95.81 93 LYS A C 1
ATOM 808 O O . LYS A 1 93 ? -0.818 -5.104 1.443 1.00 95.81 93 LYS A O 1
ATOM 813 N N . GLU A 1 94 ? -2.331 -6.278 2.611 1.00 94.25 94 GLU A N 1
ATOM 814 C CA . GLU A 1 94 ? -1.710 -6.006 3.913 1.00 94.25 94 GLU A CA 1
ATOM 815 C C . GLU A 1 94 ? -0.273 -6.546 3.972 1.00 94.25 94 GLU A C 1
ATOM 817 O O . GLU A 1 94 ? 0.607 -5.883 4.527 1.00 94.25 94 GLU A O 1
ATOM 822 N N . ASP A 1 95 ? -0.022 -7.725 3.409 1.00 95.19 95 ASP A N 1
ATOM 823 C CA . ASP A 1 95 ? 1.301 -8.346 3.412 1.00 95.19 95 ASP A CA 1
ATOM 824 C C . ASP A 1 95 ? 2.280 -7.669 2.447 1.00 95.19 95 ASP A C 1
ATOM 826 O O . ASP A 1 95 ? 3.429 -7.424 2.832 1.00 95.19 95 ASP A O 1
ATOM 830 N N . ILE A 1 96 ? 1.819 -7.251 1.265 1.00 95.62 96 ILE A N 1
ATOM 831 C CA . ILE A 1 96 ? 2.583 -6.401 0.339 1.00 95.62 96 ILE A CA 1
ATOM 832 C C . ILE A 1 96 ? 3.024 -5.118 1.049 1.00 95.62 96 ILE A C 1
ATOM 834 O O . ILE A 1 96 ? 4.219 -4.825 1.122 1.00 95.62 96 ILE A O 1
ATOM 838 N N . ILE A 1 97 ? 2.081 -4.397 1.665 1.00 94.06 97 ILE A N 1
ATOM 839 C CA . ILE A 1 97 ? 2.359 -3.145 2.383 1.00 94.06 97 ILE A CA 1
ATOM 840 C C . ILE A 1 97 ? 3.369 -3.378 3.512 1.00 94.06 97 ILE A C 1
ATOM 842 O O . ILE A 1 97 ? 4.324 -2.613 3.666 1.00 94.06 97 ILE A O 1
ATOM 846 N N . LYS A 1 98 ? 3.201 -4.440 4.312 1.00 93.38 98 LYS A N 1
ATOM 847 C CA . LYS A 1 98 ? 4.157 -4.782 5.379 1.00 93.38 98 LYS A CA 1
ATOM 848 C C . LYS A 1 98 ? 5.556 -5.022 4.817 1.00 93.38 98 LYS A C 1
ATOM 850 O O . LYS A 1 98 ? 6.523 -4.527 5.402 1.00 93.38 98 LYS A O 1
ATOM 855 N N . LYS A 1 99 ? 5.669 -5.759 3.708 1.00 95.06 99 LYS A N 1
ATOM 856 C CA . LYS A 1 99 ? 6.950 -6.079 3.071 1.00 95.06 99 LYS A CA 1
ATOM 857 C C . LYS A 1 99 ? 7.619 -4.816 2.530 1.00 95.06 99 LYS A C 1
ATOM 859 O O . LYS A 1 99 ? 8.766 -4.564 2.893 1.00 95.06 99 LYS A O 1
ATOM 864 N N . ILE A 1 100 ? 6.888 -3.962 1.812 1.00 93.00 100 ILE A N 1
ATOM 865 C CA . ILE A 1 100 ? 7.401 -2.673 1.320 1.00 93.00 100 ILE A CA 1
ATOM 866 C C . ILE A 1 100 ? 7.889 -1.813 2.485 1.00 93.00 100 ILE A C 1
ATOM 868 O O . ILE A 1 100 ? 9.037 -1.372 2.502 1.00 93.00 100 ILE A O 1
ATOM 872 N N . LEU A 1 101 ? 7.059 -1.619 3.514 1.00 91.19 101 LEU A N 1
ATOM 873 C CA . LEU A 1 101 ? 7.425 -0.805 4.673 1.00 91.19 101 LEU A CA 1
ATOM 874 C C . LEU A 1 101 ? 8.610 -1.386 5.456 1.00 91.19 101 LEU A C 1
ATOM 876 O O . LEU A 1 101 ? 9.317 -0.623 6.116 1.00 91.19 101 LEU A O 1
ATOM 880 N N . SER A 1 102 ? 8.852 -2.699 5.398 1.00 92.94 102 SER A N 1
ATOM 881 C CA . SER A 1 102 ? 10.017 -3.325 6.037 1.00 92.94 102 SER A CA 1
ATOM 882 C C . SER A 1 102 ? 11.344 -2.908 5.398 1.00 92.94 102 SER A C 1
ATOM 884 O O . SER A 1 102 ? 12.345 -2.801 6.104 1.00 92.94 102 SER A O 1
ATOM 886 N N . TRP A 1 103 ? 11.341 -2.594 4.099 1.00 92.62 103 TRP A N 1
ATOM 887 C CA . TRP A 1 103 ? 12.513 -2.096 3.373 1.00 92.62 103 TRP A CA 1
ATOM 888 C C . TRP A 1 103 ? 12.779 -0.608 3.621 1.00 92.62 103 TRP A C 1
ATOM 890 O O . TRP A 1 103 ? 13.852 -0.097 3.307 1.00 92.62 103 TRP A O 1
ATOM 900 N N . GLN A 1 104 ? 11.809 0.103 4.198 1.00 91.69 104 GLN A N 1
ATOM 901 C CA . GLN A 1 104 ? 11.875 1.545 4.380 1.00 91.69 104 GLN A CA 1
ATOM 902 C C . GLN A 1 104 ? 12.493 1.953 5.719 1.00 91.69 104 GLN A C 1
ATOM 904 O O . GLN A 1 104 ? 12.319 1.328 6.770 1.00 91.69 104 GLN A O 1
ATOM 909 N N . THR A 1 105 ? 13.155 3.110 5.716 1.00 91.62 105 THR A N 1
ATOM 910 C CA . THR A 1 105 ? 13.726 3.686 6.941 1.00 91.62 105 THR A CA 1
ATOM 911 C C . THR A 1 105 ? 12.642 4.061 7.962 1.00 91.62 105 THR A C 1
ATOM 913 O O . THR A 1 105 ? 11.505 4.399 7.623 1.00 91.62 105 THR A O 1
ATOM 916 N N . GLN A 1 106 ? 12.998 4.096 9.251 1.00 90.25 106 GLN A N 1
ATOM 917 C CA . GLN A 1 106 ? 12.076 4.527 10.314 1.00 90.25 106 GLN A CA 1
ATOM 918 C C . GLN A 1 106 ? 11.536 5.955 10.101 1.00 90.25 106 GLN A C 1
ATOM 920 O O . GLN A 1 106 ? 10.373 6.247 10.402 1.00 90.25 106 GLN A O 1
ATOM 925 N N . LYS A 1 107 ? 12.371 6.846 9.551 1.00 88.88 107 LYS A N 1
ATOM 926 C CA . LYS A 1 107 ? 12.000 8.231 9.232 1.00 88.88 107 LYS A CA 1
ATOM 927 C C . LYS A 1 107 ? 10.938 8.281 8.135 1.00 88.88 107 LYS A C 1
ATOM 929 O O . LYS A 1 107 ? 9.977 9.042 8.263 1.00 88.88 107 LYS A O 1
ATOM 934 N N . PHE A 1 108 ? 11.096 7.464 7.093 1.00 88.81 108 PHE A N 1
ATOM 935 C CA . PHE A 1 108 ? 10.099 7.323 6.036 1.00 88.81 108 PHE A CA 1
ATOM 936 C C . PHE A 1 108 ? 8.783 6.793 6.605 1.00 88.81 108 PHE A C 1
ATOM 938 O O . PHE A 1 108 ? 7.763 7.473 6.500 1.00 88.81 108 PHE A O 1
ATOM 945 N N . ARG A 1 109 ? 8.829 5.656 7.317 1.00 87.31 109 ARG A N 1
ATOM 946 C CA . ARG A 1 109 ? 7.650 5.024 7.929 1.00 87.31 109 ARG A CA 1
ATOM 947 C C . ARG A 1 109 ? 6.843 6.003 8.774 1.00 87.31 109 ARG A C 1
ATOM 949 O O . ARG A 1 109 ? 5.641 6.134 8.587 1.00 87.31 109 ARG A O 1
ATOM 956 N N . THR A 1 110 ? 7.499 6.769 9.646 1.00 87.12 110 THR A N 1
ATOM 957 C CA . THR A 1 110 ? 6.820 7.766 10.494 1.00 87.12 110 THR A CA 1
ATOM 958 C C . THR A 1 110 ? 6.081 8.832 9.678 1.00 87.12 110 THR A C 1
ATOM 960 O O . THR A 1 110 ? 4.955 9.203 10.010 1.00 87.12 110 THR A O 1
ATOM 963 N N . ARG A 1 111 ? 6.699 9.350 8.609 1.00 86.19 111 ARG A N 1
ATOM 964 C CA . ARG A 1 111 ? 6.069 10.359 7.738 1.00 86.19 111 ARG A CA 1
ATOM 965 C C . ARG A 1 111 ? 4.910 9.767 6.946 1.00 86.19 111 ARG A C 1
ATOM 967 O O . ARG A 1 111 ? 3.862 10.400 6.848 1.00 86.19 111 ARG A O 1
ATOM 974 N N . HIS A 1 112 ? 5.105 8.564 6.423 1.00 86.69 112 HIS A N 1
ATOM 975 C CA . HIS A 1 112 ? 4.103 7.837 5.664 1.00 86.69 112 HIS A CA 1
ATOM 976 C C . HIS A 1 112 ? 2.872 7.529 6.537 1.00 86.69 112 HIS A C 1
ATOM 978 O O . HIS A 1 112 ? 1.759 7.916 6.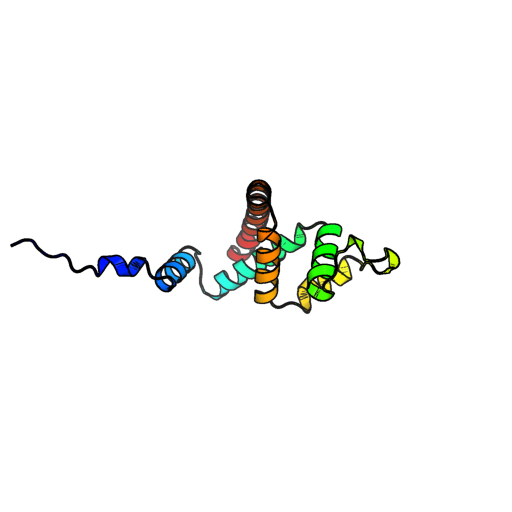188 1.00 86.69 112 HIS A O 1
ATOM 984 N N . PHE A 1 113 ? 3.067 7.001 7.752 1.00 87.81 113 PHE A N 1
ATOM 985 C CA . PHE A 1 113 ? 1.973 6.741 8.696 1.00 87.81 113 PHE A CA 1
ATOM 986 C C . PHE A 1 113 ? 1.201 7.999 9.111 1.00 87.81 113 PHE A C 1
ATOM 988 O O . PHE A 1 113 ? -0.015 7.937 9.269 1.00 87.81 113 PHE A O 1
ATOM 995 N N . LYS A 1 114 ? 1.861 9.159 9.240 1.00 88.25 114 LYS A N 1
ATOM 996 C CA . LYS A 1 114 ? 1.156 10.430 9.494 1.00 88.25 114 LYS A CA 1
ATOM 997 C C . LYS A 1 114 ? 0.183 10.788 8.366 1.00 88.25 114 LYS A C 1
ATOM 999 O O . LYS A 1 114 ? -0.918 11.254 8.645 1.00 88.25 114 LYS A O 1
ATOM 1004 N N . ARG A 1 115 ? 0.576 10.581 7.104 1.00 86.19 115 ARG A N 1
ATOM 1005 C CA . ARG A 1 115 ? -0.285 10.849 5.937 1.00 86.19 115 ARG A CA 1
ATOM 1006 C C . ARG A 1 115 ? -1.436 9.849 5.857 1.00 86.19 115 ARG A C 1
ATOM 1008 O O . ARG A 1 115 ? -2.585 10.266 5.742 1.00 86.19 115 ARG A O 1
ATOM 1015 N N . LEU A 1 116 ? -1.127 8.565 6.022 1.00 88.81 116 LEU A N 1
ATOM 1016 C CA . LEU A 1 116 ? -2.111 7.484 6.087 1.00 88.81 116 LEU A CA 1
ATOM 1017 C C . LEU A 1 116 ? -3.190 7.744 7.138 1.00 88.81 116 LEU A C 1
ATOM 1019 O O . LEU A 1 116 ? -4.375 7.704 6.821 1.00 88.81 116 LEU A O 1
ATOM 1023 N N . ASN A 1 117 ? -2.789 8.061 8.372 1.00 87.25 117 ASN A N 1
ATOM 1024 C CA . ASN A 1 117 ? -3.735 8.313 9.458 1.00 87.25 117 ASN A CA 1
ATOM 1025 C C . ASN A 1 117 ? -4.653 9.498 9.145 1.00 87.25 117 ASN A C 1
ATOM 1027 O O . ASN A 1 117 ? -5.847 9.412 9.403 1.00 87.25 117 ASN A O 1
ATOM 1031 N N . LYS A 1 118 ? -4.141 10.554 8.502 1.00 88.62 118 LYS A N 1
ATOM 1032 C CA . LYS A 1 118 ? -4.963 11.698 8.085 1.00 88.62 118 LYS A CA 1
ATOM 1033 C C . LYS A 1 118 ? -6.013 11.323 7.029 1.00 88.62 118 LYS A C 1
ATOM 1035 O O . LYS A 1 118 ? -7.124 11.846 7.078 1.00 88.62 118 LYS A O 1
ATOM 1040 N N . CYS A 1 119 ? -5.693 10.445 6.074 1.00 88.38 119 CYS A N 1
ATOM 1041 C CA . CYS A 1 119 ? -6.699 9.924 5.135 1.00 88.38 119 CYS A CA 1
ATOM 1042 C C . CYS A 1 119 ? -7.709 9.030 5.843 1.00 88.38 119 CYS A C 1
ATOM 1044 O O . CYS A 1 119 ? -8.915 9.200 5.663 1.00 88.38 119 CYS A O 1
ATOM 1046 N N . LEU A 1 120 ? -7.226 8.142 6.713 1.00 87.75 120 LEU A N 1
ATOM 1047 C CA . LEU A 1 120 ? -8.080 7.237 7.462 1.00 87.75 120 LEU A CA 1
ATOM 1048 C C . LEU A 1 120 ? -9.070 7.993 8.350 1.00 87.75 120 LEU A C 1
ATOM 1050 O O . LEU A 1 120 ? -10.246 7.656 8.357 1.00 87.75 120 LEU A O 1
ATOM 1054 N N . GLU A 1 121 ? -8.628 9.022 9.071 1.00 86.50 121 GLU A N 1
ATOM 1055 C CA . GLU A 1 121 ? -9.489 9.890 9.884 1.00 86.50 121 GLU A CA 1
ATOM 1056 C C . GLU A 1 121 ? -10.595 10.525 9.036 1.00 86.50 121 GLU A C 1
ATOM 1058 O O . GLU A 1 121 ? -11.763 10.467 9.408 1.00 86.50 121 GLU A O 1
ATOM 1063 N N . LYS A 1 122 ? -10.256 11.055 7.854 1.00 86.50 122 LYS A N 1
ATOM 1064 C CA . LYS A 1 122 ? -11.247 11.636 6.938 1.00 86.50 122 LYS A CA 1
ATOM 1065 C C . LYS A 1 122 ? -12.266 10.607 6.451 1.00 86.50 122 LYS A C 1
ATOM 1067 O O . LYS A 1 122 ? -13.460 10.878 6.508 1.00 86.50 122 LYS A O 1
ATOM 1072 N N . LYS A 1 123 ? -11.811 9.440 5.983 1.00 84.31 123 LYS A N 1
ATOM 1073 C CA . LYS A 1 123 ? -12.698 8.401 5.432 1.00 84.31 123 LYS A CA 1
ATOM 1074 C C . LYS A 1 123 ? -13.521 7.703 6.517 1.00 84.31 123 LYS A C 1
ATOM 1076 O O . LYS A 1 123 ? -14.704 7.449 6.328 1.00 84.31 123 LYS A O 1
ATOM 1081 N N . SER A 1 124 ? -12.932 7.443 7.683 1.00 80.38 124 SER A N 1
ATOM 1082 C CA . SER A 1 124 ? -13.658 6.861 8.819 1.00 80.38 124 SER A CA 1
ATOM 1083 C C . SER A 1 124 ? -14.686 7.824 9.410 1.00 80.38 124 SER A C 1
ATOM 1085 O O . SER A 1 124 ? -15.766 7.382 9.781 1.00 80.38 124 SER A O 1
ATOM 1087 N N . ALA A 1 125 ? -14.420 9.134 9.435 1.00 79.56 125 ALA A N 1
ATOM 1088 C CA . ALA A 1 125 ? -15.405 10.122 9.874 1.00 79.56 125 ALA A CA 1
ATOM 1089 C C . ALA A 1 125 ? -16.660 10.162 8.984 1.00 79.56 125 ALA A C 1
ATOM 1091 O O . ALA A 1 125 ? -17.716 10.563 9.464 1.00 79.56 125 ALA A O 1
ATOM 1092 N N . VAL A 1 126 ? -16.558 9.759 7.713 1.00 76.19 126 VAL A N 1
ATOM 1093 C CA . VAL A 1 126 ? -17.719 9.554 6.832 1.00 76.19 126 VAL A CA 1
ATOM 1094 C C . VAL A 1 126 ? -18.452 8.266 7.213 1.00 76.19 126 VAL A C 1
ATOM 1096 O O . VAL A 1 126 ? -19.651 8.317 7.447 1.00 76.19 126 VAL A O 1
ATOM 1099 N N . LEU A 1 127 ? -17.729 7.154 7.406 1.00 72.12 127 LEU A N 1
ATOM 1100 C CA . LEU A 1 127 ? -18.322 5.868 7.814 1.00 72.12 127 LEU A CA 1
ATOM 1101 C C . LEU A 1 127 ? -19.098 5.908 9.141 1.00 72.12 127 LEU A C 1
ATOM 1103 O O . LEU A 1 127 ? -19.964 5.071 9.348 1.00 72.12 127 LEU A O 1
ATOM 1107 N N . TYR A 1 128 ? -18.749 6.805 10.067 1.00 66.94 128 TYR A N 1
ATOM 1108 C CA . TYR A 1 128 ? -19.437 6.944 11.361 1.00 66.94 128 TYR A CA 1
ATOM 1109 C C . TYR A 1 128 ? -20.572 7.981 11.355 1.00 66.94 128 TYR A C 1
ATOM 1111 O O . TYR A 1 128 ? -21.195 8.196 12.394 1.00 66.94 128 TYR A O 1
ATOM 1119 N N . LYS A 1 129 ? -20.802 8.667 10.229 1.00 63.88 129 LYS A N 1
ATOM 1120 C CA . LYS A 1 129 ? -21.932 9.594 10.045 1.00 63.88 129 LYS A CA 1
ATOM 1121 C C . LYS A 1 129 ? -23.133 8.944 9.351 1.00 63.88 129 LYS A C 1
ATOM 1123 O O . LYS A 1 129 ? -24.214 9.523 9.411 1.00 63.88 129 LYS A O 1
ATOM 1128 N N . GLU A 1 130 ? -22.917 7.809 8.694 1.00 51.03 130 GLU A N 1
ATOM 1129 C CA . GLU A 1 130 ? -23.939 6.931 8.103 1.00 51.03 130 GLU A CA 1
ATOM 1130 C C . GLU A 1 130 ? -24.473 5.936 9.142 1.00 51.03 130 GLU A C 1
ATOM 1132 O O . GLU A 1 130 ? -25.687 5.644 9.089 1.00 51.03 130 GLU A O 1
#

Foldseek 3Di:
DDPPPPPPVCPCPDPVNVVVVVVVVDDDDPVLVVVLLVLLLVLLQVPDDLQRLQQLCCCPVVVDGPVPDDPVRGDDPVVSVCCSPPVDDSVRSVVSVVVVVVPDDPVVVVVSVVSSVVSSVVVVVVVVVD

Radius of gyration: 20.02 Å; chains: 1; bounding box: 38×29×80 Å

Sequence (130 aa):
MAKFRNAQSYYGNSEQARKNQRSNLIPGNSWQKRKIKQLRVDCYWEYEDIKDKQNTYEYFENERDIGNVPGRELKHEKYIDNWWENELELEVKEDIIKKILSWQTQKFRTRHFKRLNKCLEKKSAVLYKE